Protein AF-A0A2V5TEN0-F1 (afdb_monomer)

Structure (mmCIF, N/CA/C/O backbone):
data_AF-A0A2V5TEN0-F1
#
_entry.id   AF-A0A2V5TEN0-F1
#
loop_
_atom_site.group_PDB
_atom_site.id
_atom_site.type_symbol
_atom_site.label_atom_id
_atom_site.label_alt_id
_atom_site.label_comp_id
_atom_site.label_asym_id
_atom_site.label_entity_id
_atom_site.label_seq_id
_atom_site.pdbx_PDB_ins_code
_atom_site.Cartn_x
_atom_site.Cartn_y
_atom_site.Cartn_z
_atom_site.occupancy
_atom_site.B_iso_or_equiv
_atom_site.auth_seq_id
_atom_site.auth_comp_id
_atom_site.auth_asym_id
_atom_site.auth_atom_id
_atom_site.pdbx_PDB_model_num
ATOM 1 N N . MET A 1 1 ? 34.815 -80.115 2.244 1.00 43.88 1 MET A N 1
ATOM 2 C CA . MET A 1 1 ? 34.618 -79.415 3.536 1.00 43.88 1 MET A CA 1
ATOM 3 C C . MET A 1 1 ? 33.723 -78.198 3.316 1.00 43.88 1 MET A C 1
ATOM 5 O O . MET A 1 1 ? 34.190 -77.217 2.756 1.00 43.88 1 MET A O 1
ATOM 9 N N . ARG A 1 2 ? 32.431 -78.268 3.675 1.00 47.22 2 ARG A N 1
ATOM 10 C CA . ARG A 1 2 ? 31.531 -77.099 3.680 1.00 47.22 2 ARG A CA 1
ATOM 11 C C . ARG A 1 2 ? 31.730 -76.367 5.007 1.00 47.22 2 ARG A C 1
ATOM 13 O O . ARG A 1 2 ? 31.438 -76.946 6.047 1.00 47.22 2 ARG A O 1
ATOM 20 N N . LYS A 1 3 ? 32.251 -75.136 4.983 1.00 54.59 3 LYS A N 1
ATOM 21 C CA . LYS A 1 3 ? 32.224 -74.258 6.161 1.00 54.59 3 LYS A CA 1
ATOM 22 C C . LYS A 1 3 ? 30.763 -73.889 6.410 1.00 54.59 3 LYS A C 1
ATOM 24 O O . LYS A 1 3 ? 30.161 -73.185 5.606 1.00 54.59 3 LYS A O 1
ATOM 29 N N . THR A 1 4 ? 30.183 -74.430 7.474 1.00 58.12 4 THR A N 1
ATOM 30 C CA . THR A 1 4 ? 28.875 -74.018 7.980 1.00 58.12 4 THR A CA 1
ATOM 31 C C . THR A 1 4 ? 28.984 -72.563 8.420 1.00 58.12 4 THR A C 1
ATOM 33 O O . THR A 1 4 ? 29.776 -72.254 9.308 1.00 58.12 4 THR A O 1
ATOM 36 N N . MET A 1 5 ? 28.240 -71.674 7.766 1.00 63.47 5 MET A N 1
ATOM 37 C CA . MET A 1 5 ? 28.074 -70.298 8.226 1.00 63.47 5 MET A CA 1
ATOM 38 C C . MET A 1 5 ? 27.433 -70.335 9.613 1.00 63.47 5 MET A C 1
ATOM 40 O O . MET A 1 5 ? 26.396 -70.966 9.815 1.00 63.47 5 MET A O 1
ATOM 44 N N . ASP A 1 6 ? 28.092 -69.711 10.576 1.00 71.88 6 ASP A N 1
ATOM 45 C CA . ASP A 1 6 ? 27.651 -69.603 11.954 1.00 71.88 6 ASP A CA 1
ATOM 46 C C . ASP A 1 6 ? 26.429 -68.682 12.054 1.00 71.88 6 ASP A C 1
ATOM 48 O O . ASP A 1 6 ? 26.335 -67.645 11.395 1.00 71.88 6 ASP A O 1
ATOM 52 N N . LEU A 1 7 ? 25.471 -69.077 12.895 1.00 62.16 7 LEU A N 1
ATOM 53 C CA . LEU A 1 7 ? 24.184 -68.399 13.065 1.00 62.16 7 LEU A CA 1
ATOM 54 C C . LEU A 1 7 ? 24.353 -66.906 13.409 1.00 62.16 7 LEU A C 1
ATOM 56 O O . LEU A 1 7 ? 23.562 -66.078 12.971 1.00 62.16 7 LEU A O 1
ATOM 60 N N . HIS A 1 8 ? 25.437 -66.541 14.100 1.00 56.12 8 HIS A N 1
ATOM 61 C CA . HIS A 1 8 ? 25.795 -65.151 14.390 1.00 56.12 8 HIS A CA 1
ATOM 62 C C . HIS A 1 8 ? 26.233 -64.357 13.147 1.00 56.12 8 HIS A C 1
ATOM 64 O O . HIS A 1 8 ? 25.877 -63.184 13.028 1.00 56.12 8 HIS A O 1
ATOM 70 N N . SER A 1 9 ? 26.943 -64.974 12.195 1.00 58.25 9 SER A N 1
ATOM 71 C CA . SER A 1 9 ? 27.258 -64.354 10.900 1.00 58.25 9 SER A CA 1
ATOM 72 C C . SER A 1 9 ? 26.020 -64.233 10.015 1.00 58.25 9 SER A C 1
ATOM 74 O O . SER A 1 9 ? 25.843 -63.210 9.359 1.00 58.25 9 SER A O 1
ATOM 76 N N . ALA A 1 10 ? 25.118 -65.219 10.050 1.00 58.72 10 ALA A N 1
ATOM 77 C CA . ALA A 1 10 ? 23.839 -65.144 9.342 1.00 58.72 10 ALA A CA 1
ATOM 78 C C . ALA A 1 10 ? 22.941 -64.016 9.890 1.00 58.72 10 ALA A C 1
ATOM 80 O O . ALA A 1 10 ? 22.366 -63.254 9.114 1.00 58.72 10 ALA A O 1
ATOM 81 N N . ILE A 1 11 ? 22.887 -63.844 11.216 1.00 57.19 11 ILE A N 1
ATOM 82 C CA . ILE A 1 11 ? 22.128 -62.767 11.873 1.00 57.19 11 ILE A CA 1
ATOM 83 C C . ILE A 1 11 ? 22.743 -61.390 11.575 1.00 57.19 11 ILE A C 1
ATOM 85 O O . ILE A 1 11 ? 22.012 -60.440 11.305 1.00 57.19 11 ILE A O 1
ATOM 89 N N . ARG A 1 12 ? 24.078 -61.263 11.555 1.00 55.78 12 ARG A N 1
ATOM 90 C CA . ARG A 1 12 ? 24.752 -59.996 11.210 1.00 55.78 12 ARG A CA 1
ATOM 91 C C . ARG A 1 12 ? 24.522 -59.580 9.757 1.00 55.78 12 ARG A C 1
ATOM 93 O O . ARG A 1 12 ? 24.284 -58.403 9.506 1.00 55.78 12 ARG A O 1
ATOM 100 N N . VAL A 1 13 ? 24.532 -60.526 8.817 1.00 57.62 13 VAL A N 1
ATOM 101 C CA . VAL A 1 13 ? 24.209 -60.256 7.404 1.00 57.62 13 VAL A CA 1
ATOM 102 C C . VAL A 1 13 ? 22.739 -59.850 7.245 1.00 57.62 13 VAL A C 1
ATOM 104 O O . VAL A 1 13 ? 22.444 -58.910 6.510 1.00 57.62 13 VAL A O 1
ATOM 107 N N . LEU A 1 14 ? 21.826 -60.481 7.991 1.00 54.09 14 LEU A N 1
ATOM 108 C CA . LEU A 1 14 ? 20.401 -60.142 7.971 1.00 54.09 14 LEU A CA 1
ATOM 109 C C . LEU A 1 14 ? 20.115 -58.736 8.535 1.00 54.09 14 LEU A C 1
ATOM 111 O O . LEU A 1 14 ? 19.277 -58.021 7.994 1.00 54.09 14 LEU A O 1
ATOM 115 N N . MET A 1 15 ? 20.851 -58.303 9.564 1.00 55.62 15 MET A N 1
ATOM 116 C CA . MET A 1 15 ? 20.708 -56.962 10.158 1.00 55.62 15 MET A CA 1
ATOM 117 C C . MET A 1 15 ? 21.313 -55.842 9.292 1.00 55.62 15 MET A C 1
ATOM 119 O O . MET A 1 15 ? 20.856 -54.705 9.366 1.00 55.62 15 MET A O 1
ATOM 123 N N . ILE A 1 16 ? 22.305 -56.147 8.446 1.00 55.59 16 ILE A N 1
ATOM 124 C CA . ILE A 1 16 ? 22.894 -55.189 7.488 1.00 55.59 16 ILE A CA 1
ATOM 125 C C . ILE A 1 16 ? 22.019 -55.040 6.230 1.00 55.59 16 ILE A C 1
ATOM 127 O O . ILE A 1 16 ? 22.004 -53.982 5.608 1.00 55.59 16 ILE A O 1
ATOM 131 N N . LEU A 1 17 ? 21.245 -56.067 5.868 1.00 52.94 17 LEU A N 1
ATOM 132 C CA . LEU A 1 17 ? 20.328 -56.015 4.724 1.00 52.94 17 LEU A CA 1
ATOM 133 C C . LEU A 1 17 ? 18.997 -55.305 5.031 1.00 52.94 17 LEU A C 1
ATOM 135 O O . LEU A 1 17 ? 18.322 -54.868 4.102 1.00 52.94 17 LEU A O 1
ATOM 139 N N . LEU A 1 18 ? 18.628 -55.138 6.306 1.00 52.66 18 LEU A N 1
ATOM 140 C CA . LEU A 1 18 ? 17.373 -54.481 6.698 1.00 52.66 18 LEU A CA 1
ATOM 141 C C . LEU A 1 18 ? 17.459 -52.943 6.784 1.00 52.66 18 LEU A C 1
ATOM 143 O O . LEU A 1 18 ? 16.442 -52.288 6.993 1.00 52.66 18 LEU A O 1
ATOM 147 N N . SER A 1 19 ? 18.645 -52.348 6.617 1.00 54.72 19 SER A N 1
ATOM 148 C CA . SER A 1 19 ? 18.880 -50.904 6.796 1.00 54.72 19 SER A CA 1
ATOM 149 C C . SER A 1 19 ? 18.962 -50.091 5.495 1.00 54.72 19 SER A C 1
ATOM 151 O O . SER A 1 19 ? 19.220 -48.891 5.546 1.00 54.72 19 SER A O 1
ATOM 153 N N . LEU A 1 20 ? 18.696 -50.696 4.330 1.00 57.31 20 LEU A N 1
ATOM 154 C CA . LEU A 1 20 ? 18.800 -50.028 3.020 1.00 57.31 20 LEU A CA 1
ATOM 155 C C . LEU A 1 20 ? 17.458 -49.689 2.345 1.00 57.31 20 LEU A C 1
ATOM 157 O O . LEU A 1 20 ? 17.452 -49.219 1.210 1.00 57.31 20 LEU A O 1
ATOM 161 N N . VAL A 1 21 ? 16.320 -49.839 3.032 1.00 58.56 21 VAL A N 1
ATOM 162 C CA . VAL A 1 21 ? 15.003 -49.413 2.513 1.00 58.56 21 VAL A CA 1
ATOM 163 C C . VAL A 1 21 ? 14.457 -48.248 3.340 1.00 58.56 21 VAL A C 1
ATOM 165 O O . VAL A 1 21 ? 13.457 -48.353 4.038 1.00 58.56 21 VAL A O 1
ATOM 168 N N . SER A 1 22 ? 15.136 -47.107 3.259 1.00 60.16 22 SER A N 1
ATOM 169 C CA . SER A 1 22 ? 14.535 -45.803 3.566 1.00 60.16 22 SER A CA 1
ATOM 170 C C . SER A 1 22 ? 14.983 -44.792 2.517 1.00 60.16 22 SER A C 1
ATOM 172 O O . SER A 1 22 ? 15.707 -43.837 2.775 1.00 60.16 22 SER A O 1
ATOM 174 N N . CYS A 1 23 ? 14.599 -45.058 1.274 1.00 57.91 23 CYS A N 1
ATOM 175 C CA . CYS A 1 23 ? 14.650 -44.074 0.208 1.00 57.91 23 CYS A CA 1
ATOM 176 C C . CYS A 1 23 ? 13.336 -44.204 -0.559 1.00 57.91 23 CYS A C 1
ATOM 178 O O . CYS A 1 23 ? 13.173 -45.081 -1.401 1.00 57.91 23 CYS A O 1
ATOM 180 N N . GLY A 1 24 ? 12.347 -43.410 -0.161 1.00 54.78 24 GLY A N 1
ATOM 181 C CA . GLY A 1 24 ? 11.001 -43.513 -0.708 1.00 54.78 24 GLY A CA 1
ATOM 182 C C . GLY A 1 24 ? 10.090 -42.406 -0.207 1.00 54.78 24 GLY A C 1
ATOM 183 O O . GLY A 1 24 ? 9.276 -42.629 0.678 1.00 54.78 24 GLY A O 1
ATOM 184 N N . CYS A 1 25 ? 10.234 -41.226 -0.815 1.00 54.6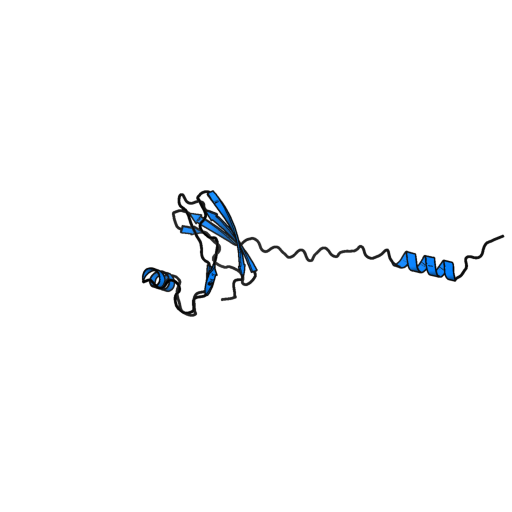9 25 CYS A N 1
ATOM 185 C CA . CYS A 1 25 ? 9.249 -40.138 -0.856 1.00 54.69 25 CYS A CA 1
ATOM 186 C C . CYS A 1 25 ? 9.013 -39.317 0.428 1.00 54.69 25 CYS A C 1
ATOM 188 O O . CYS A 1 25 ? 7.888 -39.199 0.899 1.00 54.69 25 CYS A O 1
ATOM 190 N N . HIS A 1 26 ? 10.034 -38.595 0.898 1.00 53.31 26 HIS A N 1
ATOM 191 C CA . HIS A 1 26 ? 9.817 -37.320 1.605 1.00 53.31 26 HIS A CA 1
ATOM 192 C C . HIS A 1 26 ? 9.979 -36.149 0.630 1.00 53.31 26 HIS A C 1
ATOM 194 O O . HIS A 1 26 ? 10.884 -35.329 0.741 1.00 53.31 26 HIS A O 1
ATOM 200 N N . SER A 1 27 ? 9.129 -36.084 -0.388 1.00 56.22 27 SER A N 1
ATOM 201 C CA . SER A 1 27 ? 9.195 -34.990 -1.361 1.00 56.22 27 SER A CA 1
ATOM 202 C C . SER A 1 27 ? 7.848 -34.741 -2.022 1.00 56.22 27 SER A C 1
ATOM 204 O O . SER A 1 27 ? 7.735 -34.797 -3.236 1.00 56.22 27 SER A O 1
ATOM 206 N N . LYS A 1 28 ? 6.822 -34.438 -1.213 1.00 54.06 28 LYS A N 1
ATOM 207 C CA . LYS A 1 28 ? 5.643 -33.651 -1.637 1.00 54.06 28 LYS A CA 1
ATOM 208 C C . LYS A 1 28 ? 4.980 -32.854 -0.502 1.00 54.06 28 LYS A C 1
ATOM 210 O O . LYS A 1 28 ? 3.804 -32.537 -0.575 1.00 54.06 28 LYS A O 1
ATOM 215 N N . LEU A 1 29 ? 5.745 -32.424 0.499 1.00 50.31 29 LEU A N 1
ATOM 216 C CA . LEU A 1 29 ? 5.411 -31.181 1.205 1.00 50.31 29 LEU A CA 1
ATOM 217 C C . LEU A 1 29 ? 6.250 -30.056 0.602 1.00 50.31 29 LEU A C 1
ATOM 219 O O . LEU A 1 29 ? 6.939 -29.314 1.295 1.00 50.31 29 LEU A O 1
ATOM 223 N N . GLY A 1 30 ? 6.215 -29.948 -0.729 1.00 50.06 30 GLY A N 1
ATOM 224 C CA . GLY A 1 30 ? 6.472 -28.660 -1.343 1.00 50.06 30 GLY A CA 1
ATOM 225 C C . GLY A 1 30 ? 5.375 -27.762 -0.807 1.00 50.06 30 GLY A C 1
ATOM 226 O O . GLY A 1 30 ? 4.231 -27.902 -1.224 1.00 50.06 30 GLY A O 1
ATOM 227 N N . ARG A 1 31 ? 5.705 -26.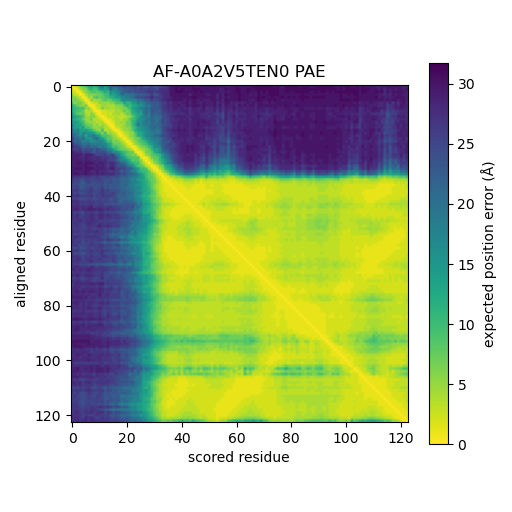933 0.191 1.00 58.09 31 ARG A N 1
ATOM 228 C CA . ARG A 1 31 ? 4.903 -25.775 0.578 1.00 58.09 31 ARG A CA 1
ATOM 229 C C . ARG A 1 31 ? 4.443 -25.166 -0.738 1.00 58.09 31 ARG A C 1
ATOM 231 O O . ARG A 1 31 ? 5.298 -24.717 -1.500 1.00 58.09 31 ARG A O 1
ATOM 238 N N . GLU A 1 32 ? 3.151 -25.252 -1.040 1.00 58.41 32 GLU A N 1
ATOM 239 C CA . GLU A 1 32 ? 2.571 -24.521 -2.155 1.00 58.41 32 GLU A CA 1
ATOM 240 C C . GLU A 1 32 ? 2.990 -23.076 -1.906 1.00 58.41 32 GLU A C 1
ATOM 242 O O . GLU A 1 32 ? 2.571 -22.455 -0.925 1.00 58.41 32 GLU A O 1
ATOM 247 N N . ARG A 1 33 ? 3.991 -22.603 -2.655 1.00 65.75 33 ARG A N 1
ATOM 248 C CA . ARG A 1 33 ? 4.479 -21.242 -2.492 1.00 65.75 33 ARG A CA 1
ATOM 249 C C . ARG A 1 33 ? 3.341 -20.399 -3.023 1.00 65.75 33 ARG A C 1
ATOM 251 O O . ARG A 1 33 ? 3.207 -20.275 -4.235 1.00 65.75 33 ARG A O 1
ATOM 258 N N . THR A 1 34 ? 2.497 -19.900 -2.118 1.00 81.50 34 THR A N 1
ATOM 259 C CA . THR A 1 34 ? 1.502 -18.881 -2.438 1.00 81.50 34 THR A CA 1
ATOM 260 C C . THR A 1 34 ? 2.202 -17.846 -3.308 1.00 81.50 34 THR A C 1
ATOM 262 O O . THR A 1 34 ? 3.286 -17.379 -2.940 1.00 81.50 34 THR A O 1
ATOM 265 N N . ALA A 1 35 ? 1.634 -17.564 -4.481 1.00 90.06 35 ALA A N 1
ATOM 266 C CA . ALA A 1 35 ? 2.187 -16.565 -5.379 1.00 90.06 35 ALA A CA 1
ATOM 267 C C . ALA A 1 35 ? 2.397 -15.241 -4.619 1.00 90.06 35 ALA A C 1
ATOM 269 O O . ALA A 1 35 ? 1.612 -14.939 -3.710 1.00 90.06 35 ALA A O 1
ATOM 270 N N . PRO A 1 36 ? 3.452 -14.475 -4.943 1.00 94.06 36 PRO A N 1
ATOM 271 C CA . PRO A 1 36 ? 3.669 -13.188 -4.304 1.00 94.06 36 PRO A CA 1
ATOM 272 C C . PRO A 1 36 ? 2.460 -12.276 -4.515 1.00 94.06 36 PRO A C 1
ATOM 274 O O . PRO A 1 36 ? 1.860 -12.252 -5.592 1.00 94.06 36 PRO A O 1
ATOM 277 N N . PHE A 1 37 ? 2.122 -11.507 -3.486 1.00 95.19 37 PHE A N 1
ATOM 278 C CA . PHE A 1 37 ? 1.157 -10.426 -3.595 1.00 95.19 37 PHE A CA 1
ATOM 279 C C . PHE A 1 37 ? 1.854 -9.241 -4.261 1.00 95.19 37 PHE A C 1
ATOM 281 O O . PHE A 1 37 ? 2.767 -8.644 -3.687 1.00 95.19 37 PHE A O 1
ATOM 288 N N . LYS A 1 38 ? 1.466 -8.948 -5.501 1.00 96.75 38 LYS A N 1
ATOM 289 C CA . LYS A 1 38 ? 2.106 -7.912 -6.305 1.00 96.75 38 LYS A CA 1
ATOM 290 C C . LYS A 1 38 ? 1.379 -6.580 -6.153 1.00 96.75 38 LYS A C 1
ATOM 292 O O . LYS A 1 38 ? 0.164 -6.528 -6.315 1.00 96.75 38 LYS A O 1
ATOM 297 N N . ILE A 1 39 ? 2.151 -5.528 -5.904 1.00 97.38 39 ILE A N 1
ATOM 298 C CA . ILE A 1 39 ? 1.716 -4.133 -5.923 1.00 97.38 39 ILE A CA 1
ATOM 299 C C . ILE A 1 39 ? 2.543 -3.421 -6.994 1.00 97.38 39 ILE A C 1
ATOM 301 O O . ILE A 1 39 ? 3.771 -3.513 -6.992 1.00 97.38 39 ILE A O 1
ATOM 305 N N . VAL A 1 40 ? 1.884 -2.727 -7.915 1.00 98.31 40 VAL A N 1
ATOM 306 C CA . VAL A 1 40 ? 2.544 -1.9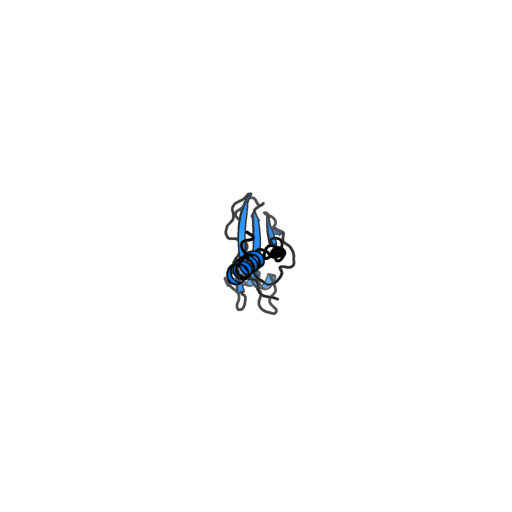05 -8.933 1.00 98.31 40 VAL A CA 1
ATOM 307 C C . VAL A 1 40 ? 2.196 -0.450 -8.671 1.00 98.31 40 VAL A C 1
ATOM 309 O O . VAL A 1 40 ? 1.022 -0.092 -8.683 1.00 98.31 40 VAL A O 1
ATOM 312 N N . ALA A 1 41 ? 3.205 0.380 -8.430 1.00 98.38 41 ALA A N 1
ATOM 313 C CA . ALA A 1 41 ? 3.034 1.823 -8.345 1.00 98.38 41 ALA A CA 1
ATOM 314 C C . ALA A 1 41 ? 3.194 2.462 -9.726 1.00 98.38 41 ALA A C 1
ATOM 316 O O . ALA A 1 41 ? 4.082 2.101 -10.497 1.00 98.38 41 ALA A O 1
ATOM 317 N N . THR A 1 42 ? 2.326 3.420 -10.015 1.00 98.44 42 THR A N 1
ATOM 318 C CA . THR A 1 42 ? 2.340 4.279 -11.199 1.00 98.44 42 THR A CA 1
ATOM 319 C C . THR A 1 42 ? 2.086 5.715 -10.751 1.00 98.44 42 THR A C 1
ATOM 321 O O . THR A 1 42 ? 1.570 5.944 -9.654 1.00 98.44 42 THR A O 1
ATOM 324 N N . ASP A 1 43 ? 2.324 6.687 -11.628 1.00 97.44 43 ASP A N 1
ATOM 325 C CA . ASP A 1 43 ? 2.019 8.092 -11.320 1.00 97.44 43 ASP A CA 1
ATOM 326 C C . ASP A 1 43 ? 0.512 8.339 -11.102 1.00 97.44 43 ASP A C 1
ATOM 328 O O . ASP A 1 43 ? 0.117 9.323 -10.478 1.00 97.44 43 ASP A O 1
ATOM 332 N N . ALA A 1 44 ? -0.345 7.435 -11.593 1.00 96.38 44 ALA A N 1
ATOM 333 C CA . ALA A 1 44 ? -1.794 7.491 -11.418 1.00 96.38 44 ALA A CA 1
ATOM 334 C C . ALA A 1 44 ? -2.288 6.818 -10.121 1.00 96.38 44 ALA A C 1
ATOM 336 O O . ALA A 1 44 ? -3.454 6.988 -9.757 1.00 96.38 44 ALA A O 1
ATOM 337 N N . GLY A 1 45 ? -1.439 6.054 -9.424 1.00 94.81 45 GLY A N 1
ATOM 338 C CA . GLY A 1 45 ? -1.810 5.296 -8.229 1.00 94.81 45 GLY A CA 1
ATOM 339 C C . GLY A 1 45 ? -1.244 3.877 -8.214 1.00 94.81 45 GLY A C 1
ATOM 340 O O . GLY A 1 45 ? -0.203 3.603 -8.810 1.00 94.81 45 GLY A O 1
ATOM 341 N N . PHE A 1 46 ? -1.932 2.969 -7.521 1.00 95.31 46 PHE A N 1
ATOM 342 C CA . PHE A 1 46 ? -1.471 1.599 -7.291 1.00 95.31 46 PHE A CA 1
ATOM 343 C C . PHE A 1 46 ? -2.396 0.564 -7.932 1.00 95.31 46 PHE A C 1
ATOM 345 O O . PHE A 1 46 ? -3.618 0.663 -7.825 1.00 95.31 46 PHE A O 1
ATOM 352 N N . GLU A 1 47 ? -1.802 -0.467 -8.527 1.00 97.31 47 GLU A N 1
ATOM 353 C CA . GLU A 1 47 ? -2.490 -1.667 -9.002 1.00 97.31 47 GLU A CA 1
ATOM 354 C C . GLU A 1 47 ? -2.130 -2.848 -8.092 1.00 97.31 47 GLU A C 1
ATOM 356 O O . GLU A 1 47 ? -0.950 -3.150 -7.886 1.00 97.31 47 GLU A O 1
ATOM 361 N N . ALA A 1 48 ? -3.136 -3.528 -7.547 1.00 95.19 48 ALA A N 1
ATOM 362 C CA . ALA A 1 48 ? -2.968 -4.718 -6.716 1.00 95.19 48 ALA A CA 1
ATOM 363 C C . ALA A 1 48 ? -4.269 -5.543 -6.695 1.00 95.19 48 ALA A C 1
ATOM 365 O O . ALA A 1 48 ? -5.330 -5.010 -7.022 1.00 95.19 48 ALA A O 1
ATOM 366 N N . PRO A 1 49 ? -4.227 -6.830 -6.307 1.00 94.00 49 PRO A N 1
ATOM 367 C CA . PRO A 1 49 ? -5.441 -7.591 -6.023 1.00 94.00 49 PRO A CA 1
ATOM 368 C C . PRO A 1 49 ? -6.237 -6.992 -4.853 1.00 94.00 49 PRO A C 1
ATOM 370 O O . PRO A 1 49 ? -5.650 -6.583 -3.853 1.00 94.00 49 PRO A O 1
ATOM 373 N N . ASP A 1 50 ? -7.568 -7.054 -4.929 1.00 91.81 50 ASP A N 1
ATOM 374 C CA . ASP A 1 50 ? -8.469 -6.522 -3.889 1.00 91.81 50 ASP A CA 1
ATOM 375 C C . ASP A 1 50 ? -8.420 -7.300 -2.564 1.00 91.81 50 ASP A C 1
ATOM 377 O O . ASP A 1 50 ? -8.874 -6.822 -1.527 1.00 91.81 50 ASP A O 1
ATOM 381 N N . LEU A 1 51 ? -7.900 -8.530 -2.596 1.00 91.56 51 LEU A N 1
ATOM 382 C CA . LEU A 1 51 ? -7.868 -9.436 -1.455 1.00 91.56 51 LEU A CA 1
ATOM 383 C C . LEU A 1 51 ? -6.454 -9.954 -1.226 1.00 91.56 51 LEU A C 1
ATOM 385 O O . LEU A 1 51 ? -5.848 -10.577 -2.102 1.00 91.56 51 LEU A O 1
ATOM 389 N N . ILE A 1 52 ? -5.968 -9.775 -0.000 1.00 90.38 52 ILE A N 1
ATOM 390 C CA . ILE A 1 52 ? -4.753 -10.415 0.490 1.00 90.38 52 ILE A CA 1
ATOM 391 C C . ILE A 1 52 ? -5.132 -11.510 1.500 1.00 90.38 52 ILE A C 1
ATOM 393 O O . ILE A 1 52 ? -5.811 -11.236 2.489 1.00 90.38 52 ILE A O 1
ATOM 397 N N . PRO A 1 53 ? -4.729 -12.776 1.289 1.00 91.12 53 PRO A N 1
ATOM 398 C CA . PRO A 1 53 ? -4.997 -13.823 2.269 1.00 91.12 53 PRO A CA 1
ATOM 399 C C . PRO A 1 53 ? -4.296 -13.536 3.607 1.00 91.12 53 PRO A C 1
ATOM 401 O O . PRO A 1 53 ? -3.144 -13.110 3.621 1.00 91.12 53 PRO A O 1
ATOM 404 N N . ALA A 1 54 ? -4.921 -13.869 4.737 1.00 93.31 54 ALA A N 1
ATOM 405 C CA . ALA A 1 54 ? -4.298 -13.751 6.062 1.00 93.31 54 ALA A CA 1
ATOM 406 C C . ALA A 1 54 ? -3.084 -14.683 6.230 1.00 93.31 54 ALA A C 1
ATOM 408 O O . ALA A 1 54 ? -3.105 -15.804 5.725 1.00 93.31 54 ALA A O 1
ATOM 409 N N . GLY A 1 55 ? -2.048 -14.271 6.959 1.00 93.88 55 GLY A N 1
ATOM 410 C CA . GLY A 1 55 ? -0.841 -15.053 7.252 1.00 93.88 55 GLY A CA 1
ATOM 411 C C . GLY A 1 55 ? 0.449 -14.359 6.816 1.00 93.88 55 GLY A C 1
ATOM 412 O O . GLY A 1 55 ? 0.472 -13.161 6.566 1.00 93.88 55 GLY A O 1
ATOM 413 N N . LEU A 1 56 ? 1.549 -15.115 6.736 1.00 94.75 56 LEU A N 1
ATOM 414 C CA . LEU A 1 56 ? 2.818 -14.598 6.218 1.00 94.75 56 LEU A CA 1
ATOM 415 C C . LEU A 1 56 ? 2.747 -14.486 4.686 1.00 94.75 56 LEU A C 1
ATOM 417 O O . LEU A 1 56 ? 2.477 -15.478 3.997 1.00 94.75 56 LEU A O 1
ATOM 421 N N . ARG A 1 57 ? 2.986 -13.285 4.159 1.00 94.12 57 ARG A N 1
ATOM 422 C CA . ARG A 1 57 ? 2.848 -12.951 2.741 1.00 94.12 57 ARG A CA 1
ATOM 423 C C . ARG A 1 57 ? 4.124 -12.353 2.187 1.00 94.12 57 ARG A C 1
ATOM 425 O O . ARG A 1 57 ? 4.751 -11.510 2.818 1.00 94.12 57 ARG A O 1
ATOM 432 N N . HIS A 1 58 ? 4.485 -12.829 1.001 1.00 95.44 58 HIS A N 1
ATOM 433 C CA . HIS A 1 58 ? 5.555 -12.273 0.187 1.00 95.44 58 HIS A CA 1
ATOM 434 C C . HIS A 1 58 ? 4.960 -11.142 -0.639 1.00 95.44 58 HIS A C 1
ATOM 436 O O . HIS A 1 58 ? 4.138 -11.406 -1.515 1.00 95.44 58 HIS A O 1
ATOM 442 N N . ILE A 1 59 ? 5.324 -9.906 -0.323 1.00 96.06 59 ILE A N 1
ATOM 443 C CA . ILE A 1 59 ? 4.906 -8.724 -1.068 1.00 96.06 59 ILE A CA 1
ATOM 444 C C . ILE A 1 59 ? 6.017 -8.372 -2.051 1.00 96.06 59 ILE A C 1
ATOM 446 O O . ILE A 1 59 ? 7.181 -8.284 -1.656 1.00 96.06 59 ILE A O 1
ATOM 450 N N . VAL A 1 60 ? 5.650 -8.159 -3.311 1.00 97.06 60 VAL A N 1
ATOM 451 C CA . VAL A 1 60 ? 6.547 -7.659 -4.358 1.00 97.06 60 VAL A CA 1
ATOM 452 C C . VAL A 1 60 ? 6.005 -6.317 -4.822 1.00 97.06 60 VAL A C 1
ATOM 454 O O . VAL A 1 60 ? 4.875 -6.241 -5.306 1.00 97.06 60 VAL A O 1
ATOM 457 N N . PHE A 1 61 ? 6.805 -5.270 -4.662 1.00 98.19 61 PHE A N 1
ATOM 458 C CA . PHE A 1 61 ? 6.459 -3.908 -5.035 1.00 98.19 61 PHE A CA 1
ATOM 459 C C . PHE A 1 61 ? 7.320 -3.454 -6.198 1.00 98.19 61 PHE A C 1
ATOM 461 O O . PHE A 1 61 ? 8.542 -3.441 -6.088 1.00 98.19 61 PHE A O 1
ATOM 468 N N . GLU A 1 62 ? 6.679 -3.089 -7.299 1.00 98.44 62 GLU A N 1
ATOM 469 C CA . GLU A 1 62 ? 7.339 -2.613 -8.510 1.00 98.44 62 GLU A CA 1
ATOM 470 C C . GLU A 1 62 ? 6.953 -1.157 -8.743 1.00 98.44 62 GLU A C 1
ATOM 472 O O . GLU A 1 62 ? 5.768 -0.835 -8.862 1.00 98.44 62 GLU A O 1
ATOM 477 N N . ASN A 1 63 ? 7.947 -0.280 -8.835 1.00 98.69 63 ASN A N 1
ATOM 478 C CA . ASN A 1 63 ? 7.710 1.104 -9.193 1.00 98.69 63 ASN A CA 1
ATOM 479 C C . ASN A 1 63 ? 7.820 1.290 -10.715 1.00 98.69 63 ASN A C 1
ATOM 481 O O . ASN A 1 63 ? 8.912 1.257 -11.281 1.00 98.69 63 ASN A O 1
ATOM 485 N N . ARG A 1 64 ? 6.678 1.512 -11.372 1.00 98.62 64 ARG A N 1
ATOM 486 C CA . ARG A 1 64 ? 6.571 1.861 -12.800 1.00 98.62 64 ARG A CA 1
ATOM 487 C C . ARG A 1 64 ? 6.253 3.339 -13.042 1.00 98.62 64 ARG A C 1
ATOM 489 O O . ARG A 1 64 ? 6.014 3.711 -14.189 1.00 98.62 64 ARG A O 1
ATOM 496 N N . GLY A 1 65 ? 6.196 4.150 -11.989 1.00 98.31 65 GLY A N 1
ATOM 497 C CA . GLY A 1 65 ? 6.051 5.600 -12.080 1.00 98.31 65 GLY A CA 1
ATOM 498 C C . GLY A 1 65 ? 7.371 6.298 -12.409 1.00 98.31 65 GLY A C 1
ATOM 499 O O . GLY A 1 65 ? 8.429 5.666 -12.494 1.00 98.31 65 GLY A O 1
ATOM 500 N N . SER A 1 66 ? 7.304 7.615 -12.591 1.00 98.38 66 SER A N 1
ATOM 501 C CA . SER A 1 66 ? 8.473 8.478 -12.777 1.00 98.38 66 SER A CA 1
ATOM 502 C C . SER A 1 66 ? 9.042 9.030 -11.468 1.00 98.38 66 SER A C 1
ATOM 504 O O . SER A 1 66 ? 10.146 9.568 -11.478 1.00 98.38 66 SER A O 1
ATOM 506 N N . GLU A 1 67 ? 8.321 8.890 -10.354 1.00 97.94 67 GLU A N 1
ATOM 507 C CA . GLU A 1 67 ? 8.710 9.392 -9.031 1.00 97.94 67 GLU A CA 1
ATOM 508 C C . GLU A 1 67 ? 9.078 8.266 -8.055 1.00 97.94 67 GLU A C 1
ATOM 510 O O . GLU A 1 67 ? 8.865 7.082 -8.316 1.00 97.94 67 GLU A O 1
ATOM 515 N N . ILE A 1 68 ? 9.633 8.626 -6.894 1.00 98.12 68 ILE A N 1
ATOM 516 C CA . ILE A 1 68 ? 9.786 7.680 -5.781 1.00 98.12 68 ILE A CA 1
ATOM 517 C C . ILE A 1 68 ? 8.400 7.359 -5.214 1.00 98.12 68 ILE A C 1
ATOM 519 O O . ILE A 1 68 ? 7.654 8.262 -4.837 1.00 98.12 68 ILE A O 1
ATOM 523 N N . HIS A 1 69 ? 8.093 6.069 -5.082 1.00 98.00 69 HIS A N 1
ATOM 524 C CA . HIS A 1 69 ? 6.865 5.594 -4.451 1.00 98.00 69 HIS A CA 1
ATOM 525 C C . HIS A 1 69 ? 7.160 4.721 -3.227 1.00 98.00 69 HIS A C 1
ATOM 527 O O . HIS A 1 69 ? 8.203 4.075 -3.130 1.00 98.00 69 HIS A O 1
ATOM 533 N N . GLU A 1 70 ? 6.207 4.700 -2.303 1.00 94.88 70 GLU A N 1
ATOM 534 C CA . GLU A 1 70 ? 6.192 3.887 -1.086 1.00 94.88 70 GLU A CA 1
ATOM 535 C C . GLU A 1 70 ? 4.792 3.289 -0.920 1.00 94.88 70 GLU A C 1
ATOM 537 O O . GLU A 1 70 ? 3.802 3.873 -1.374 1.00 94.88 70 GLU A O 1
ATOM 542 N N . A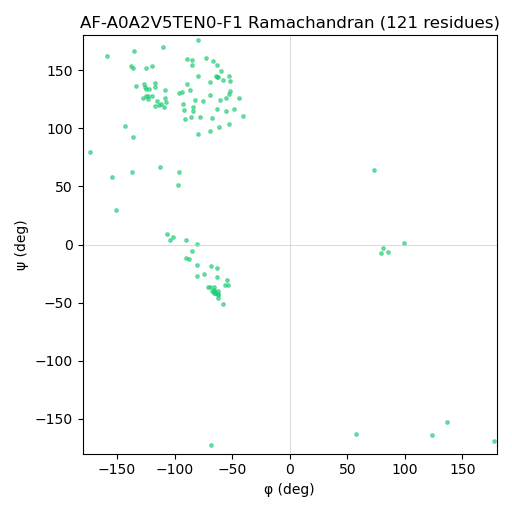LA A 1 71 ? 4.701 2.133 -0.264 1.00 92.44 71 ALA A N 1
ATOM 543 C CA . ALA A 1 71 ? 3.430 1.552 0.138 1.00 92.44 71 ALA A CA 1
ATOM 544 C C . ALA A 1 71 ? 3.487 1.086 1.594 1.00 92.44 71 ALA A C 1
ATOM 546 O O . ALA A 1 71 ? 4.422 0.411 2.015 1.00 92.44 71 ALA A O 1
ATOM 547 N N . MET A 1 72 ? 2.428 1.381 2.344 1.00 90.62 72 MET A N 1
ATOM 548 C CA . MET A 1 72 ? 2.207 0.842 3.684 1.00 90.62 72 MET A CA 1
ATOM 549 C C . MET A 1 72 ? 0.938 -0.002 3.677 1.00 90.62 72 MET A C 1
ATOM 551 O O . MET A 1 72 ? -0.086 0.412 3.128 1.00 90.62 72 MET A O 1
ATOM 555 N N . LEU A 1 73 ? 0.993 -1.176 4.301 1.00 92.38 73 LEU A N 1
ATOM 556 C CA . LEU A 1 73 ? -0.184 -1.992 4.553 1.00 92.38 73 LEU A CA 1
ATOM 557 C C . LEU A 1 73 ? -0.716 -1.640 5.939 1.00 92.38 73 LEU A C 1
ATOM 559 O O . LEU A 1 73 ? -0.022 -1.795 6.940 1.00 92.38 73 LEU A O 1
ATOM 563 N N . VAL A 1 74 ? -1.966 -1.191 6.001 1.00 93.12 74 VAL A N 1
ATOM 564 C CA . VAL A 1 74 ? -2.604 -0.785 7.254 1.00 93.12 74 VAL A CA 1
ATOM 565 C C . VAL A 1 74 ? -3.896 -1.560 7.439 1.00 93.12 74 VAL A C 1
ATOM 567 O O . VAL A 1 74 ? -4.757 -1.555 6.559 1.00 93.12 74 VAL A O 1
ATOM 570 N N . LYS A 1 75 ? -4.059 -2.193 8.604 1.00 93.25 75 LYS A N 1
ATOM 571 C CA . LYS A 1 75 ? -5.363 -2.702 9.029 1.00 93.25 75 LYS A CA 1
ATOM 572 C C . LYS A 1 75 ? -6.159 -1.561 9.643 1.00 93.25 75 LYS A C 1
ATOM 574 O O . LYS A 1 75 ? -5.702 -0.924 10.593 1.00 93.25 75 LYS A O 1
ATOM 579 N N . LEU A 1 76 ? -7.350 -1.326 9.109 1.00 94.38 76 LEU A N 1
ATOM 580 C CA . LEU A 1 76 ? -8.272 -0.335 9.645 1.00 94.38 76 LEU A CA 1
ATOM 581 C C . LEU A 1 76 ? -9.008 -0.897 10.873 1.00 94.38 76 LEU A C 1
ATOM 583 O O . LEU A 1 76 ? -9.301 -2.094 10.905 1.00 94.38 76 LEU A O 1
ATOM 587 N N . PRO A 1 77 ? -9.314 -0.061 11.880 1.00 93.06 77 PRO A N 1
ATOM 588 C CA . PRO A 1 77 ? -10.204 -0.461 12.958 1.00 93.06 77 PRO A CA 1
ATOM 589 C C . PRO A 1 77 ? -11.630 -0.665 12.432 1.00 93.06 77 PRO A C 1
ATOM 591 O O . PRO A 1 77 ? -12.026 -0.079 11.421 1.00 93.06 77 PRO A O 1
ATOM 59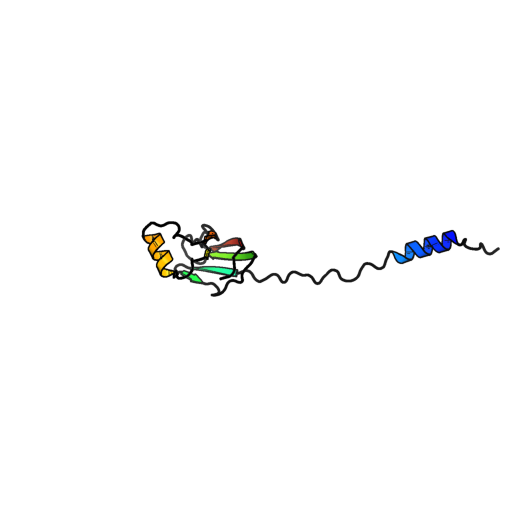4 N N . ASP A 1 78 ? -12.420 -1.451 13.161 1.00 92.56 78 ASP A N 1
ATOM 595 C CA . ASP A 1 78 ? -13.811 -1.724 12.803 1.00 92.56 78 ASP A CA 1
ATOM 596 C C . ASP A 1 78 ? -14.604 -0.426 12.585 1.00 92.56 78 ASP A C 1
ATOM 598 O O . ASP A 1 78 ? -14.609 0.482 13.419 1.00 92.56 78 ASP A O 1
ATOM 602 N N . GLY A 1 79 ? -15.292 -0.349 11.444 1.00 93.88 79 GLY A N 1
ATOM 603 C CA . GLY A 1 79 ? -16.127 0.794 11.072 1.00 93.88 79 GLY A CA 1
ATOM 604 C C . GLY A 1 79 ? -15.384 2.000 10.485 1.00 93.88 79 GLY A C 1
ATOM 605 O O . GLY A 1 79 ? -16.051 2.946 10.074 1.00 93.88 79 GLY A O 1
ATOM 606 N N . MET A 1 80 ? -14.048 1.986 10.399 1.00 95.00 80 MET A N 1
ATOM 607 C CA . MET A 1 80 ? -13.282 3.029 9.705 1.00 95.00 80 MET A CA 1
ATOM 608 C C . MET A 1 80 ? -13.157 2.720 8.212 1.00 95.00 80 MET A C 1
ATOM 610 O O . MET A 1 80 ? -12.774 1.616 7.825 1.00 95.00 80 MET A O 1
ATOM 614 N N . THR A 1 81 ? -13.423 3.713 7.362 1.00 95.50 81 THR A N 1
ATOM 615 C CA . THR A 1 81 ? -13.194 3.591 5.918 1.00 95.50 81 THR A CA 1
ATOM 616 C C . THR A 1 81 ? -11.771 4.020 5.531 1.00 95.50 81 THR A C 1
ATOM 618 O O . THR A 1 81 ? -11.137 4.800 6.251 1.00 95.50 81 THR A O 1
ATOM 621 N N . PRO A 1 82 ? -11.254 3.593 4.362 1.00 92.75 82 PRO A N 1
ATOM 622 C CA . PRO A 1 82 ? -9.985 4.108 3.843 1.00 92.75 82 PRO A CA 1
ATOM 623 C C . PRO A 1 82 ? -9.977 5.637 3.692 1.00 92.75 82 PRO A C 1
ATOM 625 O O . PRO A 1 82 ? -8.962 6.286 3.937 1.00 92.75 82 PRO A O 1
ATOM 628 N N . THR A 1 83 ? -11.116 6.233 3.325 1.00 95.19 83 THR A N 1
ATOM 629 C CA . THR A 1 83 ? -11.253 7.688 3.197 1.00 95.19 83 THR A CA 1
ATOM 630 C C . THR A 1 83 ? -11.119 8.391 4.546 1.00 95.19 83 THR A C 1
ATOM 632 O O . THR A 1 83 ? -10.415 9.399 4.623 1.00 95.19 83 THR A O 1
ATOM 635 N N . ASP A 1 84 ? -11.716 7.843 5.609 1.00 95.50 84 ASP A N 1
ATOM 636 C CA . ASP A 1 84 ? -11.5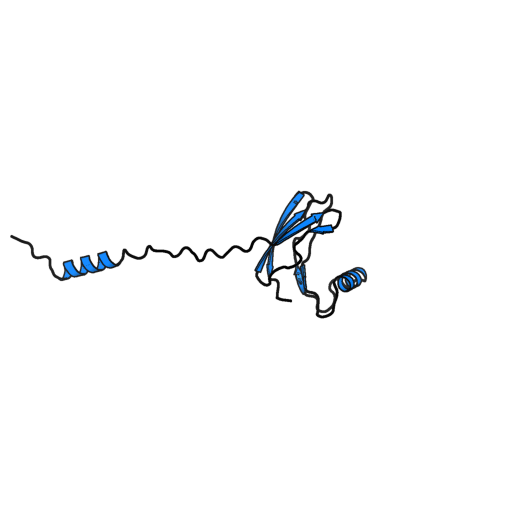81 8.383 6.969 1.00 95.50 84 ASP A CA 1
ATOM 637 C C . ASP A 1 84 ? -10.128 8.326 7.443 1.00 95.50 84 ASP A C 1
ATOM 639 O O . ASP A 1 84 ? -9.613 9.302 7.993 1.00 95.50 84 ASP A O 1
ATOM 643 N N . TYR A 1 85 ? -9.446 7.207 7.178 1.00 95.12 85 TYR A N 1
ATOM 644 C CA . TYR A 1 85 ? -8.031 7.042 7.501 1.00 95.12 85 TYR A CA 1
ATOM 645 C C . TYR A 1 85 ? -7.174 8.114 6.815 1.00 95.12 85 TYR A C 1
ATOM 647 O O . TYR A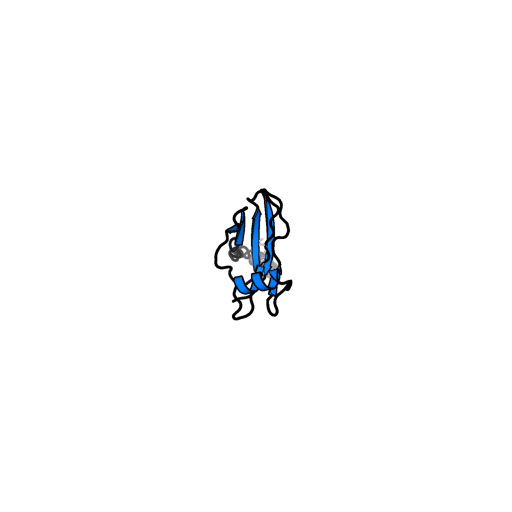 1 85 ? -6.414 8.826 7.473 1.00 95.12 85 TYR A O 1
ATOM 655 N N . VAL A 1 86 ? -7.340 8.295 5.500 1.00 93.31 86 VAL A N 1
ATOM 656 C CA . VAL A 1 86 ? -6.601 9.310 4.730 1.00 93.31 86 VAL A CA 1
ATOM 657 C C . VAL A 1 86 ? -6.917 10.725 5.218 1.00 93.31 86 VAL A C 1
ATOM 659 O O . VAL A 1 86 ? -6.010 11.555 5.313 1.00 93.31 86 VAL A O 1
ATOM 662 N N . ALA A 1 87 ? -8.177 11.021 5.542 1.00 95.06 87 ALA A N 1
ATOM 663 C CA . ALA A 1 87 ? -8.568 12.317 6.089 1.00 95.06 87 ALA A CA 1
ATOM 664 C C . ALA A 1 87 ? -7.889 12.588 7.442 1.00 95.06 87 ALA A C 1
ATOM 666 O O . ALA A 1 87 ? -7.359 13.679 7.655 1.00 95.06 87 ALA A O 1
ATOM 667 N N . ALA A 1 88 ? -7.839 11.588 8.325 1.00 94.81 88 ALA A N 1
ATOM 668 C CA . ALA A 1 88 ? -7.189 11.690 9.626 1.00 94.81 88 ALA A CA 1
ATOM 669 C C . ALA A 1 88 ? -5.669 11.905 9.507 1.00 94.81 88 ALA A C 1
ATOM 671 O O . ALA A 1 88 ? -5.122 12.771 10.195 1.00 94.81 88 ALA A O 1
ATOM 672 N N . VAL A 1 89 ? -5.001 11.200 8.586 1.00 93.81 89 VAL A N 1
ATOM 673 C CA . VAL A 1 89 ? -3.570 11.404 8.289 1.00 93.81 89 VAL A CA 1
ATOM 674 C C . VAL A 1 89 ? -3.306 12.812 7.767 1.00 93.81 89 VAL A C 1
ATOM 676 O O . VAL A 1 89 ? -2.419 13.501 8.270 1.00 93.81 89 VAL A O 1
ATOM 679 N N . LYS A 1 90 ? -4.124 13.300 6.827 1.00 93.56 90 LYS A N 1
ATOM 680 C CA . LYS A 1 90 ? -4.023 14.676 6.308 1.00 93.56 90 LYS A CA 1
ATOM 681 C C . LYS A 1 90 ? -4.282 15.742 7.376 1.00 93.56 90 LYS A C 1
ATOM 683 O O . LYS A 1 90 ? -3.739 16.837 7.275 1.00 93.56 90 LYS A O 1
ATOM 688 N N . ALA A 1 91 ? -5.071 15.423 8.399 1.00 95.62 91 ALA A N 1
ATOM 689 C CA . ALA A 1 91 ? -5.308 16.286 9.554 1.00 95.62 91 ALA A CA 1
ATOM 690 C C . ALA A 1 91 ? -4.178 16.237 10.607 1.00 95.62 91 ALA A C 1
ATOM 692 O O . ALA A 1 91 ? -4.269 16.917 11.628 1.00 95.62 91 ALA A O 1
ATOM 693 N N . GLY A 1 92 ? -3.116 15.454 10.376 1.00 94.12 92 GLY A N 1
ATOM 694 C CA . GLY A 1 92 ? -1.936 15.367 11.241 1.00 94.12 92 GLY A CA 1
ATOM 695 C C . GLY A 1 92 ? -1.915 14.163 12.186 1.00 94.12 92 GLY A C 1
ATOM 696 O O . GLY A 1 92 ? -0.963 14.008 12.951 1.00 94.12 92 GLY A O 1
ATOM 697 N N . SER A 1 93 ? -2.922 13.284 12.145 1.00 92.38 93 SER A N 1
ATOM 698 C CA . SER A 1 93 ? -2.869 12.014 12.872 1.00 92.38 93 SER A CA 1
ATOM 699 C C . SER A 1 93 ? -2.030 11.012 12.085 1.00 92.38 93 SER A C 1
ATOM 701 O O . SER A 1 93 ? -2.543 10.341 11.199 1.00 92.38 93 SER A O 1
ATOM 703 N N . LEU A 1 94 ? -0.737 10.898 12.409 1.00 83.12 94 LEU A N 1
ATOM 704 C CA . LEU A 1 94 ? 0.168 9.963 11.720 1.00 83.12 94 LEU A CA 1
ATOM 705 C C . LEU A 1 94 ? -0.361 8.524 11.717 1.00 83.12 94 LEU A C 1
ATOM 707 O O . LEU A 1 94 ? -0.171 7.805 10.742 1.00 83.12 94 LEU A O 1
ATOM 711 N N . PHE A 1 95 ? -1.043 8.128 12.796 1.00 87.62 95 PHE A N 1
ATOM 712 C CA . PHE A 1 95 ? -1.680 6.828 12.902 1.00 87.62 95 PHE A CA 1
ATOM 713 C C . PHE A 1 95 ? -3.011 6.929 13.663 1.00 87.62 95 PHE A C 1
ATOM 715 O O . PHE A 1 95 ? -3.011 7.054 14.895 1.00 87.62 95 PHE A O 1
ATOM 722 N N . PRO A 1 96 ? -4.154 6.927 12.951 1.00 90.94 96 PRO A N 1
ATOM 723 C CA . PRO A 1 96 ? -5.479 6.944 13.556 1.00 90.94 96 PRO A CA 1
ATOM 724 C C . PRO A 1 96 ? -5.655 5.839 14.603 1.00 90.94 96 PRO A C 1
ATOM 726 O O . PRO A 1 96 ? -5.195 4.709 14.439 1.00 90.94 96 PRO A O 1
ATOM 729 N N . LYS A 1 97 ? -6.334 6.168 15.708 1.00 91.38 97 LYS A N 1
ATOM 730 C CA . LYS A 1 97 ? -6.493 5.262 16.852 1.00 91.38 97 LYS A CA 1
ATOM 731 C C . LYS A 1 97 ? -7.096 3.922 16.418 1.00 91.38 97 LYS A C 1
ATOM 733 O O . LYS A 1 97 ? -8.189 3.890 15.863 1.00 91.38 97 LYS A O 1
ATOM 738 N N . GLY A 1 98 ? -6.421 2.829 16.770 1.00 91.31 98 GLY A N 1
ATOM 739 C CA . GLY A 1 98 ? -6.894 1.466 16.515 1.00 91.31 98 GLY A CA 1
ATOM 740 C C . GLY A 1 98 ? -6.541 0.916 15.134 1.00 91.31 98 GLY A C 1
ATOM 741 O O . GLY A 1 98 ? -6.760 -0.270 14.910 1.00 91.31 98 GLY A O 1
ATOM 742 N N . ALA A 1 99 ? -5.964 1.723 14.238 1.00 93.88 99 ALA A N 1
ATOM 743 C CA . ALA A 1 99 ? -5.283 1.171 13.076 1.00 93.88 99 ALA A CA 1
ATOM 744 C C . ALA A 1 99 ? -4.079 0.329 13.534 1.00 93.88 99 ALA A C 1
ATOM 746 O O . ALA A 1 99 ? -3.525 0.566 14.613 1.00 93.88 99 ALA A O 1
ATOM 747 N N . GLN A 1 100 ? -3.6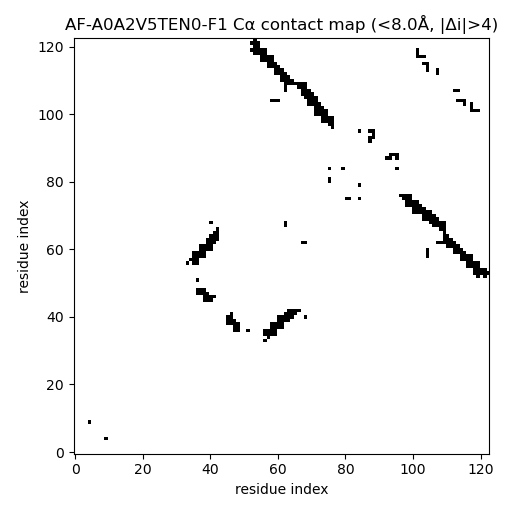68 -0.638 12.713 1.00 92.69 100 GLN A N 1
ATOM 748 C CA . GLN A 1 100 ? -2.433 -1.406 12.895 1.00 92.69 100 GLN A CA 1
ATOM 749 C C . GLN A 1 100 ? -1.559 -1.263 11.654 1.00 92.69 100 GLN A C 1
ATOM 751 O O . GLN A 1 100 ? -2.002 -1.552 10.543 1.00 92.69 100 GLN A O 1
ATOM 756 N N . ASP A 1 101 ? -0.318 -0.823 11.855 1.00 91.69 101 ASP A N 1
ATOM 757 C CA . ASP A 1 101 ? 0.665 -0.686 10.785 1.00 91.69 101 ASP A CA 1
ATOM 758 C C . ASP A 1 101 ? 1.324 -2.048 10.584 1.00 91.69 101 ASP A C 1
ATOM 760 O O . ASP A 1 101 ? 1.924 -2.589 11.520 1.00 91.69 101 ASP A O 1
ATOM 764 N N . TYR A 1 102 ? 1.176 -2.628 9.398 1.00 92.50 102 TYR A N 1
ATOM 765 C CA . TYR A 1 102 ? 1.914 -3.826 9.007 1.00 92.50 102 TYR A CA 1
ATOM 766 C C . TYR A 1 102 ? 3.238 -3.489 8.316 1.00 92.50 102 TYR A C 1
ATOM 768 O O . TYR A 1 102 ? 3.957 -4.401 7.899 1.00 92.50 102 TYR A O 1
ATOM 776 N N . SER A 1 103 ? 3.582 -2.200 8.237 1.00 87.12 103 SER A N 1
ATOM 777 C CA . SER A 1 103 ? 4.651 -1.662 7.411 1.00 87.12 103 SER A CA 1
ATOM 778 C C . SER A 1 103 ? 4.422 -2.016 5.937 1.00 87.12 103 SER A C 1
ATOM 780 O O . SER A 1 103 ? 3.318 -2.366 5.511 1.00 87.12 103 SER A O 1
ATOM 782 N N . GLY A 1 104 ? 5.456 -1.905 5.119 1.00 85.88 104 GLY A N 1
ATOM 783 C CA . GLY A 1 104 ? 5.370 -2.266 3.720 1.00 85.88 104 GLY A CA 1
ATOM 784 C C . GLY A 1 104 ? 6.666 -2.001 2.967 1.00 85.88 104 GLY A C 1
ATOM 785 O O . GLY A 1 104 ? 7.718 -1.783 3.573 1.00 85.88 104 GLY A O 1
ATOM 786 N N . PRO A 1 105 ? 6.602 -2.085 1.635 1.00 87.81 105 PRO A N 1
ATOM 787 C CA . PRO A 1 105 ? 7.668 -1.636 0.756 1.00 87.81 105 PRO A CA 1
ATOM 788 C C . PRO A 1 105 ? 8.009 -0.165 1.026 1.00 87.81 105 PRO A C 1
ATOM 790 O O . PRO A 1 105 ? 7.178 0.711 0.792 1.00 87.81 105 PRO A O 1
ATOM 793 N N . GLY A 1 106 ? 9.224 0.102 1.512 1.00 88.00 106 GLY A N 1
ATOM 794 C CA . GLY A 1 106 ? 9.711 1.469 1.715 1.00 88.00 106 GLY A CA 1
ATOM 795 C C . GLY A 1 106 ? 9.942 2.228 0.400 1.00 88.00 106 GLY A C 1
ATOM 796 O O . GLY A 1 106 ? 9.640 1.737 -0.690 1.00 88.00 106 GLY A O 1
ATOM 797 N N . LEU A 1 107 ? 10.528 3.424 0.506 1.00 94.94 107 LEU A N 1
ATOM 798 C CA . LEU A 1 107 ? 10.863 4.291 -0.632 1.00 94.94 107 LEU A CA 1
ATOM 799 C C . LEU A 1 107 ? 11.604 3.527 -1.744 1.00 94.94 107 LEU A C 1
ATOM 801 O O . LEU A 1 107 ? 12.729 3.063 -1.558 1.00 94.94 107 LEU A O 1
ATOM 805 N N . THR A 1 108 ? 10.976 3.439 -2.914 1.00 97.81 108 THR A N 1
ATOM 806 C CA . THR A 1 108 ? 11.469 2.689 -4.073 1.00 97.81 108 THR A CA 1
ATOM 807 C C . THR A 1 108 ? 11.581 3.620 -5.277 1.00 97.81 108 THR A C 1
ATOM 809 O O . THR A 1 108 ? 10.626 4.315 -5.624 1.00 97.81 108 THR A O 1
ATOM 812 N N . SER A 1 109 ? 12.753 3.649 -5.915 1.00 98.44 109 SER A N 1
ATOM 813 C CA . SER A 1 109 ? 13.030 4.520 -7.071 1.00 98.44 109 SER A CA 1
ATOM 814 C C . SER A 1 109 ? 12.313 4.049 -8.348 1.00 98.44 109 SER A C 1
ATOM 816 O O . SER A 1 109 ? 11.930 2.881 -8.421 1.00 98.44 109 SER A O 1
ATOM 818 N N . PRO A 1 110 ? 12.133 4.918 -9.360 1.00 98.62 110 PRO A N 1
ATOM 819 C CA . PRO A 1 110 ? 11.577 4.531 -10.658 1.00 98.62 110 PRO A CA 1
ATOM 820 C C . PRO A 1 110 ? 12.292 3.325 -11.275 1.00 98.62 110 PRO A C 1
ATOM 822 O O . PRO A 1 110 ? 13.520 3.296 -11.339 1.00 98.62 110 PRO A O 1
ATOM 825 N N . GLY A 1 111 ? 11.527 2.339 -11.744 1.00 98.50 111 GLY A N 1
ATOM 826 C CA . GLY A 1 111 ? 12.043 1.113 -12.359 1.00 98.50 111 GLY A CA 1
ATOM 827 C C . GLY A 1 111 ? 12.547 0.056 -11.373 1.00 98.50 111 GLY A C 1
ATOM 828 O O . GLY A 1 111 ? 12.832 -1.067 -11.789 1.00 98.50 111 GLY A O 1
ATOM 829 N N . GLU A 1 112 ? 12.628 0.373 -10.080 1.00 98.62 112 GLU A N 1
ATOM 830 C CA . GLU A 1 112 ? 13.091 -0.566 -9.064 1.00 98.62 112 GLU A CA 1
ATOM 831 C C . GLU A 1 112 ? 11.964 -1.471 -8.559 1.00 98.62 112 GLU A C 1
ATOM 833 O O . GLU A 1 112 ? 10.772 -1.143 -8.579 1.00 98.62 112 GLU A O 1
ATOM 838 N N . THR A 1 113 ? 12.370 -2.644 -8.078 1.00 98.38 113 THR A N 1
ATOM 839 C CA . THR A 1 113 ? 11.495 -3.605 -7.411 1.00 98.38 113 THR A CA 1
ATOM 840 C C . THR A 1 113 ? 12.066 -3.934 -6.044 1.00 98.38 113 THR A C 1
ATOM 842 O O . THR A 1 113 ? 13.250 -4.242 -5.917 1.00 98.38 113 THR A O 1
ATOM 845 N N . VAL A 1 114 ? 11.214 -3.920 -5.025 1.00 97.25 114 VAL A N 1
ATOM 846 C CA . VAL A 1 114 ? 11.571 -4.344 -3.670 1.00 97.25 114 VAL A CA 1
ATOM 847 C C . VAL A 1 114 ? 10.622 -5.430 -3.189 1.00 97.25 114 VAL A C 1
ATOM 849 O O . VAL A 1 114 ? 9.460 -5.509 -3.591 1.00 97.25 114 VAL A O 1
ATOM 852 N N . GLU A 1 115 ? 11.124 -6.280 -2.302 1.00 96.12 115 GLU A N 1
ATOM 853 C CA . GLU A 1 115 ? 10.364 -7.390 -1.746 1.00 96.12 115 GLU A CA 1
ATOM 854 C C . GLU A 1 115 ? 10.394 -7.342 -0.223 1.00 96.12 115 GLU A C 1
ATOM 856 O O . GLU A 1 115 ? 11.441 -7.113 0.385 1.00 96.12 115 GLU A O 1
ATOM 861 N N . VAL A 1 116 ? 9.248 -7.602 0.402 1.00 95.31 116 VAL A N 1
ATOM 862 C CA . VAL A 1 116 ? 9.123 -7.673 1.861 1.00 95.31 116 VAL A CA 1
ATOM 863 C C . VAL A 1 116 ? 8.243 -8.848 2.267 1.00 95.31 116 VAL A C 1
ATOM 865 O O . VAL A 1 116 ? 7.376 -9.299 1.518 1.00 95.31 116 VAL A O 1
ATOM 868 N N . TRP A 1 117 ? 8.465 -9.360 3.475 1.00 94.38 117 TRP A N 1
ATOM 869 C CA . TRP A 1 117 ? 7.613 -10.380 4.074 1.00 94.38 117 TRP A CA 1
ATOM 870 C C . TRP A 1 117 ? 6.814 -9.769 5.213 1.00 94.38 117 TRP A C 1
ATOM 872 O O . TRP A 1 117 ? 7.385 -9.318 6.202 1.00 94.38 117 TRP A O 1
ATOM 882 N N . VAL A 1 118 ? 5.493 -9.786 5.074 1.00 94.06 118 VAL A N 1
ATOM 883 C CA . VAL A 1 118 ? 4.570 -9.152 6.017 1.00 94.06 118 VAL A CA 1
ATOM 884 C C . VAL A 1 118 ? 3.616 -10.205 6.557 1.00 94.06 118 VAL A C 1
ATOM 886 O O . VAL A 1 118 ? 3.091 -11.028 5.805 1.00 94.06 118 VAL A O 1
ATOM 889 N N . LYS A 1 119 ? 3.401 -10.213 7.873 1.00 93.81 119 LYS A N 1
ATOM 890 C CA . LYS A 1 119 ? 2.347 -11.021 8.485 1.00 93.81 119 LYS A CA 1
ATOM 891 C C . LYS A 1 119 ? 1.090 -10.167 8.590 1.00 93.81 119 LYS A C 1
ATOM 893 O O . LYS A 1 119 ? 1.094 -9.191 9.327 1.00 93.81 119 LYS A O 1
ATOM 898 N N . VAL A 1 120 ? 0.043 -10.560 7.873 1.00 94.00 120 VAL A N 1
ATOM 899 C CA . VAL A 1 120 ? -1.256 -9.876 7.879 1.00 94.00 120 VAL A CA 1
ATOM 900 C C . VAL A 1 120 ? -2.284 -10.723 8.623 1.00 94.00 120 VAL A C 1
ATOM 902 O O . VAL A 1 120 ? -2.367 -11.936 8.405 1.00 94.00 120 VAL A O 1
ATOM 905 N N . ASP A 1 121 ? -3.044 -10.115 9.527 1.00 93.81 121 ASP A N 1
ATOM 906 C CA . ASP A 1 121 ? -4.085 -10.822 10.275 1.00 93.81 121 ASP A CA 1
ATOM 907 C C . ASP A 1 121 ? -5.393 -10.877 9.469 1.00 93.81 121 ASP A C 1
ATOM 909 O O . ASP A 1 121 ? -5.597 -10.066 8.564 1.00 93.81 121 ASP A O 1
ATOM 913 N N . PRO A 1 122 ? -6.306 -11.816 9.772 1.00 91.38 122 PRO A N 1
ATOM 914 C CA . PRO A 1 122 ? -7.627 -11.847 9.149 1.00 91.38 122 PRO A CA 1
ATOM 915 C C . PRO A 1 122 ? -8.438 -10.570 9.397 1.00 91.38 122 PRO A C 1
ATOM 917 O O . PRO A 1 122 ? -8.345 -9.977 10.475 1.00 91.38 122 PRO A O 1
ATOM 920 N N . GLY A 1 123 ? -9.300 -10.213 8.443 1.00 76.75 123 GLY A N 1
ATOM 921 C CA . GLY A 1 123 ? -10.304 -9.148 8.569 1.00 76.75 123 GLY A CA 1
ATOM 922 C C . GLY A 1 123 ? -10.067 -8.001 7.611 1.00 76.75 123 GLY A C 1
ATOM 923 O O . GLY A 1 123 ? -9.015 -7.341 7.771 1.00 76.75 123 GLY A O 1
#

Sequence (123 aa):
MRKTMDLHSAIRVLMILLSLVSCGCHSKLGRERTAPFKIVATDAGFEAPDLIPAGLRHIVFENRGSEIHEAMLVKLPDGMTPTDYVAAVKAGSLFPKGAQDYSGPGLTSPGETVEVWVKVDPG

Mean predicted aligned error: 12.26 Å

Foldseek 3Di:
DDDPDDPVNVVVVVVVVVPPPPDDDPPPPPVPQPPAFEWEQAPVGIDTDPDDDAFKGKYKYFYQYQAWDADWDKDDAPPDDPVNQVVCVVVPNVGPPPMDTQGGGGTAHHGDMDIDITGGHDD

Nearest PDB structures (foldseek):
  2qpd-assembly1_B  TM=5.122E-01  e=1.011E+00  Thermus thermophilus HB8
  4zy7-assembly2_B  TM=3.207E-01  e=7.752E+00  Mycolicibacterium smegmatis MC2 155

Secondary structure (DSSP, 8-state):
---PPPHHHHHHHHHHHTTS---S------------EEEEEETTEEE--S---SEEEEEEEEE-SSS-B----EEPPTT--HHHHHHHHHTT-SS-TT-EE------B-TT-EEEEEEEE---

Radius of gyration: 28.74 Å; Cα contacts (8 Å, |Δi|>4): 175; chains: 1; bounding box: 51×96×30 Å

Solvent-access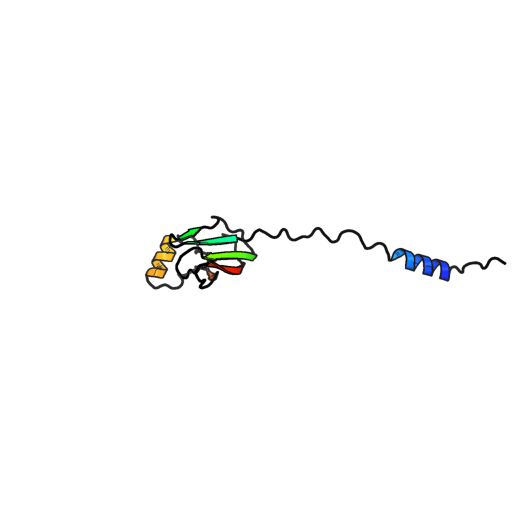ible surface area (backbone atoms only — not comparable to full-atom values): 7816 Å² total; per-residue (Å²): 136,83,84,76,81,49,72,70,59,54,50,52,54,53,60,62,66,69,71,74,83,83,83,83,80,98,76,78,81,69,72,78,74,72,75,65,50,53,37,38,39,39,84,91,46,76,51,60,74,98,72,79,79,59,39,82,39,48,37,38,37,36,27,71,20,88,52,76,46,66,49,73,44,68,49,69,33,91,93,57,50,74,67,56,52,54,50,39,39,76,72,67,37,88,71,57,89,69,46,44,81,56,49,59,50,62,85,33,50,52,74,37,72,51,75,46,80,38,71,41,71,78,130

pLDDT: mean 83.93, std 17.21, range [43.88, 98.69]